Protein AF-A0A3T2GPI4-F1 (afdb_monomer_lite)

Organism: Listeria monocytogenes (NCBI:txid1639)

Secondary structure (DSSP, 8-state):
-HHHHHHHHHHHHHHHHHHHHHHHHHHT---SS-HHHHHHHHHHHHHHHHHHHHTT-HHHHHHHHHHHHHHHHHHHHHH-

Foldseek 3Di:
DVVVVLVVVLVVLLVVLVVLLVVCVVVLAAPPDDLVVLVVLLVVLVVVLVVCVVVVVNSSSVSSVSVNVSSVSSNVSVVD

pLDDT: mean 88.39, std 5.87, range [59.66, 94.31]

Structure (mmCIF, N/CA/C/O backbone):
data_AF-A0A3T2GPI4-F1
#
_entry.id   AF-A0A3T2GPI4-F1
#
loop_
_atom_site.group_PDB
_atom_site.id
_atom_site.type_symbol
_atom_site.label_atom_id
_atom_site.label_alt_id
_atom_site.label_comp_id
_atom_site.label_asym_id
_atom_site.label_entity_id
_atom_site.label_seq_id
_atom_site.pdbx_PDB_ins_code
_atom_site.Cartn_x
_atom_site.Cartn_y
_atom_site.Cartn_z
_atom_site.occupancy
_atom_site.B_iso_or_equiv
_atom_site.auth_seq_id
_atom_site.auth_comp_id
_atom_site.auth_asym_id
_atom_site.auth_atom_id
_atom_site.pdbx_PDB_model_num
ATOM 1 N N . MET A 1 1 ? -0.750 -0.034 26.901 1.00 59.66 1 MET A N 1
ATOM 2 C CA . MET A 1 1 ? -0.085 -1.126 26.150 1.00 59.66 1 MET A CA 1
ATOM 3 C C . MET A 1 1 ? -0.611 -1.282 24.722 1.00 59.66 1 MET A C 1
ATOM 5 O O . MET A 1 1 ? 0.172 -1.056 23.814 1.00 59.66 1 MET A O 1
ATOM 9 N N . LYS A 1 2 ? -1.910 -1.554 24.480 1.00 67.81 2 LYS A N 1
ATOM 10 C CA . LYS A 1 2 ? -2.457 -1.752 23.112 1.00 67.81 2 LYS A CA 1
ATOM 11 C C . LYS A 1 2 ? -2.148 -0.618 22.118 1.00 67.81 2 LYS A C 1
ATOM 13 O O . LYS A 1 2 ? -1.766 -0.897 20.991 1.00 67.81 2 LYS A O 1
ATOM 18 N N . ARG A 1 3 ? -2.259 0.651 22.542 1.00 70.81 3 ARG A N 1
ATOM 19 C CA . ARG A 1 3 ? -1.945 1.809 21.682 1.00 70.81 3 ARG A CA 1
ATOM 20 C C . ARG A 1 3 ? -0.473 1.865 21.269 1.00 70.81 3 ARG A C 1
ATOM 22 O O . ARG A 1 3 ? -0.225 2.081 20.100 1.00 70.81 3 ARG A O 1
ATOM 29 N N . ILE A 1 4 ? 0.455 1.611 22.195 1.00 77.56 4 ILE A N 1
ATOM 30 C CA . ILE A 1 4 ? 1.912 1.658 21.958 1.00 77.56 4 ILE A CA 1
ATOM 31 C C . ILE A 1 4 ? 2.336 0.589 20.943 1.00 77.56 4 ILE A C 1
ATOM 33 O O . ILE A 1 4 ? 3.130 0.863 20.051 1.00 77.56 4 ILE A O 1
ATOM 37 N N . ILE A 1 5 ? 1.760 -0.612 21.051 1.00 81.50 5 ILE A N 1
ATOM 38 C CA . ILE A 1 5 ? 1.997 -1.704 20.097 1.00 81.50 5 ILE A CA 1
ATOM 39 C C . ILE A 1 5 ? 1.500 -1.296 18.704 1.00 81.50 5 ILE A C 1
ATOM 41 O O . ILE A 1 5 ? 2.220 -1.442 17.726 1.00 81.50 5 ILE A O 1
ATOM 45 N N . LEU A 1 6 ? 0.301 -0.716 18.617 1.00 78.31 6 LEU A N 1
ATOM 46 C CA . LEU A 1 6 ? -0.278 -0.247 17.356 1.00 78.31 6 LEU A CA 1
ATOM 47 C C . LEU A 1 6 ? 0.540 0.872 16.697 1.00 78.31 6 LEU A C 1
ATOM 49 O O . LEU A 1 6 ? 0.767 0.816 15.492 1.00 78.31 6 LEU A O 1
ATOM 53 N N . THR A 1 7 ? 1.023 1.858 17.461 1.00 82.94 7 THR A N 1
ATOM 54 C CA . THR A 1 7 ? 1.913 2.893 16.912 1.00 82.94 7 THR A CA 1
ATOM 55 C C . THR A 1 7 ? 3.255 2.320 16.476 1.00 82.94 7 THR A C 1
ATOM 57 O O . THR A 1 7 ? 3.772 2.730 15.446 1.00 82.94 7 THR A O 1
ATOM 60 N N . SER A 1 8 ? 3.811 1.357 17.216 1.00 86.50 8 SER A N 1
ATOM 61 C CA . SER A 1 8 ? 5.052 0.687 16.820 1.00 86.50 8 SER A CA 1
ATOM 62 C C . SER A 1 8 ? 4.894 -0.075 15.502 1.00 86.50 8 SER A C 1
ATOM 64 O O . SER A 1 8 ? 5.755 0.048 14.636 1.00 86.50 8 SER A O 1
ATOM 66 N N . ILE A 1 9 ? 3.780 -0.792 15.316 1.00 87.44 9 ILE A N 1
ATOM 67 C CA . ILE A 1 9 ? 3.478 -1.483 14.053 1.00 87.44 9 ILE A CA 1
ATOM 68 C C . ILE A 1 9 ? 3.361 -0.473 12.908 1.00 87.44 9 ILE A C 1
ATOM 70 O O . ILE A 1 9 ? 3.902 -0.715 11.834 1.00 87.44 9 ILE A O 1
ATOM 74 N N . LEU A 1 10 ? 2.707 0.671 13.140 1.00 88.06 10 LEU A N 1
ATOM 75 C CA . LEU A 1 10 ? 2.581 1.726 12.133 1.00 88.06 10 LEU A CA 1
ATOM 76 C C . LEU A 1 10 ? 3.946 2.277 11.709 1.00 88.06 10 LEU A C 1
ATOM 78 O O . LEU A 1 10 ? 4.207 2.377 10.522 1.00 88.06 10 LEU A O 1
ATOM 82 N N . ILE A 1 11 ? 4.844 2.545 12.657 1.00 90.25 11 ILE A N 1
ATOM 83 C CA . ILE A 1 11 ? 6.195 3.035 12.348 1.00 90.25 11 ILE A CA 1
ATOM 84 C C . ILE A 1 11 ? 6.967 2.024 11.490 1.00 90.25 11 ILE A C 1
ATOM 86 O O . ILE A 1 11 ? 7.572 2.401 10.489 1.00 90.25 11 ILE A O 1
ATOM 90 N N . VAL A 1 12 ? 6.935 0.739 11.858 1.00 92.94 12 VAL A N 1
ATOM 91 C CA . VAL A 1 12 ? 7.608 -0.320 11.088 1.00 92.94 12 VAL A CA 1
ATOM 92 C C . VAL A 1 12 ? 7.015 -0.430 9.682 1.00 92.94 12 VAL A C 1
ATOM 94 O O . VAL A 1 12 ? 7.760 -0.555 8.711 1.00 92.94 12 VAL A O 1
ATOM 97 N N . TRP A 1 13 ? 5.689 -0.333 9.563 1.00 92.38 13 TRP A N 1
ATOM 98 C CA . TRP A 1 13 ? 4.987 -0.346 8.283 1.00 92.38 13 TRP A CA 1
ATOM 99 C C . TRP A 1 13 ? 5.391 0.829 7.383 1.00 92.38 13 TRP A C 1
ATOM 101 O O . TRP A 1 13 ? 5.757 0.611 6.227 1.00 92.38 13 TRP A O 1
ATOM 111 N N . THR A 1 14 ? 5.425 2.049 7.923 1.00 90.69 14 THR A N 1
ATOM 112 C CA . THR A 1 14 ? 5.839 3.250 7.188 1.00 90.69 14 THR A CA 1
ATOM 113 C C . THR A 1 14 ? 7.282 3.135 6.693 1.00 90.69 14 THR A C 1
ATOM 115 O O . THR A 1 14 ? 7.563 3.428 5.531 1.00 90.69 14 THR A O 1
ATOM 118 N N . ILE A 1 15 ? 8.206 2.651 7.534 1.00 94.31 15 ILE A N 1
ATOM 119 C CA . ILE A 1 15 ? 9.610 2.438 7.139 1.00 94.31 15 ILE A CA 1
ATOM 120 C C . ILE A 1 15 ? 9.700 1.446 5.974 1.00 94.31 15 ILE A C 1
ATOM 122 O O . ILE A 1 15 ? 10.451 1.672 5.025 1.00 94.31 15 ILE A O 1
ATOM 126 N N . LEU A 1 16 ? 8.912 0.370 6.015 1.00 92.38 16 LEU A N 1
ATOM 127 C CA . LEU A 1 16 ? 8.891 -0.647 4.968 1.00 92.38 16 LEU A CA 1
ATOM 128 C C . LEU A 1 16 ? 8.329 -0.092 3.648 1.00 92.38 16 LEU A C 1
ATOM 130 O O . LEU A 1 16 ? 8.899 -0.349 2.588 1.00 92.38 16 LEU A O 1
ATOM 134 N N . CYS A 1 17 ? 7.277 0.731 3.708 1.00 92.12 17 CYS A N 1
ATOM 135 C CA . CYS A 1 17 ? 6.722 1.423 2.540 1.00 92.12 17 CYS A CA 1
ATOM 136 C C . CYS A 1 17 ? 7.730 2.393 1.908 1.00 92.12 17 CYS A C 1
ATOM 138 O O . CYS A 1 17 ? 7.871 2.426 0.683 1.00 92.12 17 CYS A O 1
ATOM 140 N N . ILE A 1 18 ? 8.467 3.147 2.730 1.00 93.88 18 ILE A N 1
ATOM 141 C CA . ILE A 1 18 ? 9.525 4.056 2.268 1.00 93.88 18 ILE A CA 1
ATOM 142 C C . ILE A 1 18 ? 10.652 3.265 1.600 1.00 93.88 18 ILE A C 1
ATOM 144 O O . ILE A 1 18 ? 11.063 3.604 0.492 1.00 93.88 18 ILE A O 1
ATOM 148 N N . TYR A 1 19 ? 11.121 2.191 2.240 1.00 93.88 19 TYR A N 1
ATOM 149 C CA . TYR A 1 19 ? 12.181 1.345 1.695 1.00 93.88 19 TYR A CA 1
ATOM 150 C C . TYR A 1 19 ? 11.783 0.731 0.347 1.00 93.88 19 TYR A C 1
ATOM 152 O O . TYR A 1 19 ? 12.544 0.820 -0.616 1.00 93.88 19 TYR A O 1
ATOM 160 N N . MET A 1 20 ? 10.569 0.175 0.250 1.00 90.62 20 MET A N 1
ATOM 161 C CA . MET A 1 20 ? 10.043 -0.349 -1.012 1.00 90.62 20 MET A CA 1
ATOM 162 C C . MET A 1 20 ? 9.957 0.734 -2.088 1.00 90.62 20 MET A C 1
ATOM 164 O O . MET A 1 20 ? 10.385 0.498 -3.214 1.00 90.62 20 MET A O 1
ATOM 168 N N . SER A 1 21 ? 9.475 1.929 -1.742 1.00 91.56 21 SER A N 1
ATOM 169 C CA . SER A 1 21 ? 9.374 3.046 -2.688 1.00 91.56 21 SER A CA 1
ATOM 170 C C . SER A 1 21 ? 10.743 3.463 -3.234 1.00 91.56 21 SER A C 1
ATOM 172 O O . SER A 1 21 ? 10.910 3.590 -4.444 1.00 91.56 21 SER A O 1
ATOM 174 N N . ILE A 1 22 ? 11.745 3.617 -2.359 1.00 92.62 22 ILE A N 1
ATOM 175 C CA . ILE A 1 22 ? 13.122 3.945 -2.762 1.00 92.62 22 ILE A CA 1
ATOM 176 C C . ILE A 1 22 ? 13.702 2.840 -3.645 1.00 92.62 22 ILE A C 1
ATOM 178 O O . ILE A 1 22 ? 14.314 3.137 -4.670 1.00 92.62 22 ILE A O 1
ATOM 182 N N . SER A 1 23 ? 13.500 1.572 -3.273 1.00 92.31 23 SER A N 1
ATOM 183 C CA . SER A 1 23 ? 13.986 0.442 -4.064 1.00 92.31 23 SER A CA 1
ATOM 184 C C . SER A 1 23 ? 13.386 0.453 -5.466 1.00 92.31 23 SER A C 1
ATOM 186 O O . SER A 1 23 ? 14.146 0.334 -6.417 1.00 92.31 23 SER A O 1
ATOM 188 N N . MET A 1 24 ? 12.068 0.644 -5.601 1.00 91.12 24 MET A N 1
ATOM 189 C CA . MET A 1 24 ? 11.387 0.653 -6.904 1.00 91.12 24 MET A CA 1
ATOM 190 C C . MET A 1 24 ? 11.895 1.769 -7.816 1.00 91.12 24 MET A C 1
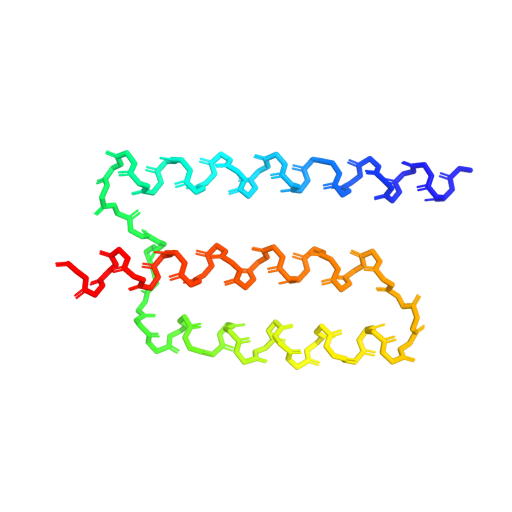ATOM 192 O O . MET A 1 24 ? 12.118 1.540 -9.002 1.00 91.12 24 MET A O 1
ATOM 196 N N . VAL A 1 25 ? 12.102 2.966 -7.257 1.00 89.94 25 VAL A N 1
ATOM 197 C CA . VAL A 1 25 ? 12.637 4.116 -8.001 1.00 89.94 25 VAL A CA 1
ATOM 198 C C . VAL A 1 25 ? 14.089 3.877 -8.417 1.00 89.94 25 VAL A C 1
ATOM 200 O O . VAL A 1 25 ? 14.467 4.202 -9.534 1.00 89.94 25 VAL A O 1
ATOM 203 N N . SER A 1 26 ? 14.908 3.295 -7.539 1.00 91.00 26 SER A N 1
ATOM 204 C CA . SER A 1 26 ? 16.320 3.016 -7.824 1.00 91.00 26 SER A CA 1
ATOM 205 C C . SER A 1 26 ? 16.498 1.928 -8.888 1.00 91.00 26 SER A C 1
ATOM 207 O O . SER A 1 26 ? 17.364 2.035 -9.754 1.00 91.00 26 SER A O 1
ATOM 209 N N . SER A 1 27 ? 15.672 0.880 -8.844 1.00 89.56 27 SER A N 1
ATOM 210 C CA . SER A 1 27 ? 15.768 -0.241 -9.780 1.00 89.56 27 SER A CA 1
ATOM 211 C C . SER A 1 27 ? 14.964 -0.050 -11.065 1.00 89.56 27 SER A C 1
ATOM 213 O O . SER A 1 27 ? 15.089 -0.884 -11.957 1.00 89.56 27 SER A O 1
ATOM 215 N N . ASN A 1 28 ? 14.146 1.007 -11.181 1.00 84.88 28 ASN A N 1
ATOM 216 C CA . ASN A 1 28 ? 13.148 1.166 -12.250 1.00 84.88 28 ASN A CA 1
ATOM 217 C C . ASN A 1 28 ? 12.270 -0.082 -12.438 1.00 84.88 28 ASN A C 1
ATOM 219 O O . ASN A 1 28 ? 11.856 -0.430 -13.542 1.00 84.88 28 ASN A O 1
ATOM 223 N N . THR A 1 29 ? 11.980 -0.780 -11.342 1.00 86.06 29 THR A N 1
ATOM 224 C CA . THR A 1 29 ? 11.080 -1.932 -11.349 1.00 86.06 29 THR A CA 1
ATOM 225 C C . THR A 1 29 ? 9.983 -1.704 -10.330 1.00 86.06 29 THR A C 1
ATOM 227 O O . THR A 1 29 ? 10.263 -1.591 -9.136 1.00 86.06 29 THR A O 1
ATOM 230 N N . GLY A 1 30 ? 8.732 -1.679 -10.785 1.00 84.56 30 GLY A N 1
ATOM 231 C CA . GLY A 1 30 ? 7.581 -1.729 -9.889 1.00 84.56 30 GLY A CA 1
ATOM 232 C C . GLY A 1 30 ? 7.433 -3.092 -9.207 1.00 84.56 30 GLY A C 1
ATOM 233 O O . GLY A 1 30 ? 8.235 -4.013 -9.376 1.00 84.56 30 GLY A O 1
ATOM 234 N N . ILE A 1 31 ? 6.358 -3.237 -8.441 1.00 85.25 31 ILE A N 1
ATOM 235 C CA . ILE A 1 31 ? 5.925 -4.519 -7.896 1.00 85.25 31 ILE A CA 1
ATOM 236 C C . ILE A 1 31 ? 5.656 -5.474 -9.065 1.00 85.25 31 ILE A C 1
ATOM 238 O O . ILE A 1 31 ? 4.936 -5.130 -10.002 1.00 85.25 31 ILE A O 1
ATOM 242 N N . ALA A 1 32 ? 6.196 -6.691 -8.985 1.00 82.44 32 ALA A N 1
ATOM 243 C CA . ALA A 1 32 ? 6.076 -7.733 -10.005 1.00 82.44 32 ALA A CA 1
ATOM 244 C C . ALA A 1 32 ? 4.668 -8.368 -10.069 1.00 82.44 32 ALA A C 1
ATOM 246 O O . ALA A 1 32 ? 4.508 -9.587 -10.029 1.00 82.44 32 ALA A O 1
ATOM 247 N N . PHE A 1 33 ? 3.631 -7.538 -10.156 1.00 83.88 33 PHE A N 1
ATOM 248 C CA . PHE A 1 33 ? 2.255 -7.941 -10.410 1.00 83.88 33 PHE A CA 1
ATOM 249 C C . PHE A 1 33 ? 1.785 -7.407 -11.768 1.00 83.88 33 PHE A C 1
ATOM 251 O O . PHE A 1 33 ? 2.203 -6.333 -12.197 1.00 83.88 33 PHE A O 1
ATOM 258 N N . PRO A 1 34 ? 0.867 -8.104 -12.456 1.00 87.50 34 PRO A N 1
ATOM 259 C CA . PRO A 1 34 ? 0.229 -7.559 -13.646 1.00 87.50 34 PRO A CA 1
ATOM 260 C C . PRO A 1 34 ? -0.557 -6.278 -13.317 1.00 87.50 34 PRO A C 1
ATOM 262 O O . PRO A 1 34 ? -1.064 -6.099 -12.206 1.00 87.50 34 PRO A O 1
ATOM 265 N N . ILE A 1 35 ? -0.700 -5.393 -14.308 1.00 87.44 35 ILE A N 1
ATOM 266 C CA . ILE A 1 35 ? -1.368 -4.083 -14.167 1.00 87.44 35 ILE A CA 1
ATOM 267 C C . ILE A 1 35 ? -2.805 -4.237 -13.636 1.00 87.44 35 ILE A C 1
ATOM 269 O O . ILE A 1 35 ? -3.235 -3.498 -12.754 1.00 87.44 35 ILE A O 1
ATOM 273 N N . TRP A 1 36 ? -3.530 -5.257 -14.099 1.00 87.75 36 TRP A N 1
ATOM 274 C CA . TRP A 1 36 ? -4.888 -5.566 -13.644 1.00 87.75 36 TRP A CA 1
ATOM 275 C C . TRP A 1 36 ? -4.961 -5.820 -12.130 1.00 87.75 36 TRP A C 1
ATOM 277 O O . TRP A 1 36 ? -5.893 -5.359 -11.474 1.00 87.75 36 TRP A O 1
ATOM 287 N N . LEU A 1 37 ? -3.957 -6.496 -11.554 1.00 88.81 37 LEU A N 1
ATOM 288 C CA . LEU A 1 37 ? -3.900 -6.748 -10.111 1.00 88.81 37 LEU A CA 1
ATOM 289 C C . LEU A 1 37 ? -3.629 -5.465 -9.322 1.00 88.81 37 LEU A C 1
ATOM 291 O O . LEU A 1 37 ? -4.232 -5.280 -8.269 1.00 88.81 37 LEU A O 1
ATOM 295 N N . HIS A 1 38 ? -2.807 -4.552 -9.843 1.00 88.44 38 HIS A N 1
ATOM 296 C CA . HIS A 1 38 ? -2.586 -3.253 -9.207 1.00 88.44 38 HIS A CA 1
ATOM 297 C C . HIS A 1 38 ? -3.882 -2.437 -9.097 1.00 88.44 38 HIS A C 1
ATOM 299 O O . HIS A 1 38 ? -4.157 -1.855 -8.050 1.00 88.44 38 HIS A O 1
ATOM 305 N N . ILE A 1 39 ? -4.712 -2.436 -10.146 1.00 89.94 39 ILE A N 1
ATOM 306 C CA . ILE A 1 39 ? -6.007 -1.738 -10.146 1.00 89.94 39 ILE A CA 1
ATOM 307 C C . ILE A 1 39 ? -6.951 -2.345 -9.099 1.00 89.94 39 ILE A C 1
ATOM 309 O O . ILE A 1 39 ? -7.580 -1.613 -8.336 1.00 89.94 39 ILE A O 1
ATOM 313 N N . ILE A 1 40 ? -7.017 -3.679 -9.014 1.00 92.50 40 ILE A N 1
ATOM 314 C CA . ILE A 1 40 ? -7.828 -4.372 -8.001 1.00 92.50 40 ILE A CA 1
ATOM 315 C C . ILE A 1 40 ? -7.342 -4.017 -6.589 1.00 92.50 40 ILE A C 1
ATOM 317 O O . ILE A 1 40 ? -8.152 -3.681 -5.727 1.00 92.50 40 ILE A O 1
ATOM 321 N N . LEU A 1 41 ? -6.026 -4.038 -6.358 1.00 90.88 41 LEU A N 1
ATOM 322 C CA . LEU A 1 41 ? -5.413 -3.657 -5.083 1.00 90.88 41 LEU A CA 1
ATOM 323 C C . LEU A 1 41 ? -5.745 -2.215 -4.692 1.00 90.88 41 LEU A C 1
ATOM 325 O O . LEU A 1 41 ? -6.125 -1.976 -3.546 1.00 90.88 41 LEU A O 1
ATOM 329 N N . LEU A 1 42 ? -5.679 -1.275 -5.640 1.00 92.56 42 LEU A N 1
ATOM 330 C CA . LEU A 1 42 ? -6.062 0.118 -5.409 1.00 92.56 42 LEU A CA 1
ATOM 331 C C . LEU A 1 42 ? -7.510 0.221 -4.940 1.00 92.56 42 LEU A C 1
ATOM 333 O O . LEU A 1 42 ? -7.772 0.814 -3.895 1.00 92.56 42 LEU A O 1
ATOM 337 N N . ILE A 1 43 ? -8.441 -0.401 -5.665 1.00 93.62 43 ILE A N 1
ATOM 338 C CA . ILE A 1 43 ? -9.866 -0.379 -5.318 1.00 93.62 43 ILE A CA 1
ATOM 339 C C . ILE A 1 43 ? -10.090 -0.999 -3.933 1.00 93.62 43 ILE A C 1
ATOM 341 O O . ILE A 1 43 ? -10.803 -0.421 -3.113 1.00 93.62 43 ILE A O 1
ATOM 345 N N . CYS A 1 44 ? -9.450 -2.132 -3.637 1.00 93.50 44 CYS A N 1
ATOM 346 C CA . CYS A 1 44 ? -9.557 -2.807 -2.345 1.00 93.50 44 CYS A CA 1
ATOM 347 C C . CYS A 1 44 ? -9.028 -1.952 -1.188 1.00 93.50 44 CYS A C 1
ATOM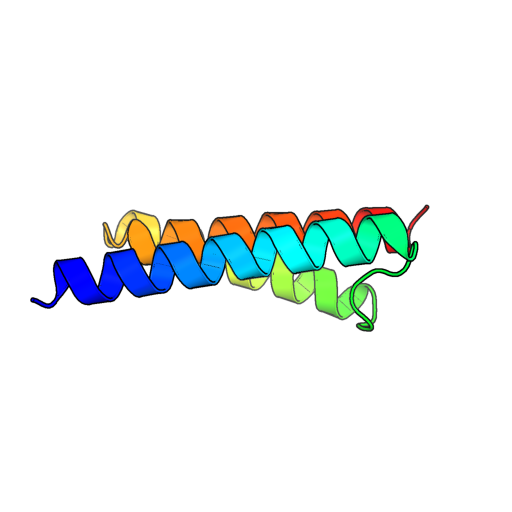 349 O O . CYS A 1 44 ? -9.700 -1.833 -0.159 1.00 93.50 44 CYS A O 1
ATOM 351 N N . PHE A 1 45 ? -7.855 -1.334 -1.336 1.00 92.88 45 PHE A N 1
ATOM 352 C CA . PHE A 1 45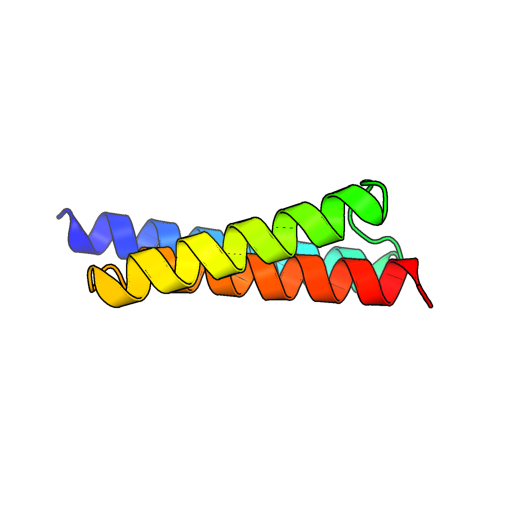 ? -7.278 -0.473 -0.304 1.00 92.88 45 PHE A CA 1
ATOM 353 C C . PHE A 1 45 ? -8.090 0.804 -0.098 1.00 92.88 45 PHE A C 1
ATOM 355 O O . PHE A 1 45 ? -8.334 1.180 1.047 1.00 92.88 45 PHE A O 1
ATOM 362 N N . LEU A 1 46 ? -8.585 1.423 -1.173 1.00 92.88 46 LEU A N 1
ATOM 363 C CA . LEU A 1 46 ? -9.470 2.587 -1.095 1.00 92.88 46 LEU A CA 1
ATOM 364 C C . LEU A 1 46 ? -10.798 2.242 -0.414 1.00 92.88 46 LEU A C 1
ATOM 366 O O . LEU A 1 46 ? -11.192 2.917 0.537 1.00 92.88 46 LEU A O 1
ATOM 370 N N . ALA A 1 47 ? -11.473 1.174 -0.843 1.00 92.38 47 ALA A N 1
ATOM 371 C CA . ALA A 1 47 ? -12.752 0.759 -0.271 1.00 92.38 47 ALA A CA 1
ATOM 372 C C . ALA A 1 47 ? -12.616 0.410 1.219 1.00 92.38 47 ALA A C 1
ATOM 374 O O . ALA A 1 47 ? -13.377 0.909 2.052 1.00 92.38 47 ALA A O 1
ATOM 375 N N . THR A 1 48 ? -11.605 -0.388 1.570 1.00 92.00 48 THR A N 1
ATOM 376 C CA . THR A 1 48 ? -11.340 -0.784 2.962 1.00 92.00 48 THR A CA 1
ATOM 377 C C . THR A 1 48 ? -10.896 0.412 3.805 1.00 92.00 48 THR A C 1
ATOM 379 O O . THR A 1 48 ? -11.348 0.569 4.938 1.00 92.00 48 THR A O 1
ATOM 382 N N . GLY A 1 49 ? -10.083 1.310 3.240 1.00 90.25 49 GLY A N 1
A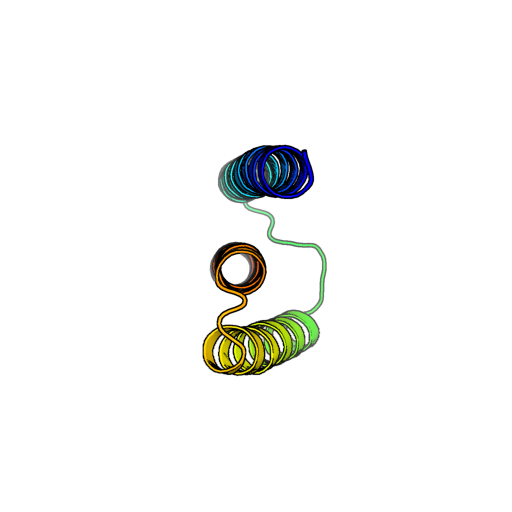TOM 383 C CA . GLY A 1 49 ? -9.672 2.558 3.879 1.00 90.25 49 GLY A CA 1
ATOM 384 C C . GLY A 1 49 ? -10.876 3.422 4.246 1.00 90.25 49 GLY A C 1
ATOM 385 O O . GLY A 1 49 ? -11.035 3.788 5.407 1.00 90.25 49 GLY A O 1
ATOM 386 N N . ILE A 1 50 ? -11.792 3.660 3.301 1.00 91.12 50 ILE A N 1
ATOM 387 C CA . ILE A 1 50 ? -13.021 4.439 3.532 1.00 91.12 50 ILE A CA 1
ATOM 388 C C . ILE A 1 50 ? -13.890 3.801 4.625 1.00 91.12 50 ILE A C 1
ATOM 390 O O . ILE A 1 50 ? -14.412 4.505 5.494 1.00 91.12 50 ILE A O 1
ATOM 394 N N . VAL A 1 51 ? -14.048 2.473 4.611 1.00 93.19 51 VAL A N 1
ATOM 395 C CA . VAL A 1 51 ? -14.793 1.750 5.655 1.00 93.19 51 VAL A CA 1
ATOM 396 C C . VAL A 1 51 ? -14.145 1.950 7.029 1.00 93.19 51 VAL A C 1
ATOM 398 O O . VAL A 1 51 ? -14.852 2.225 8.001 1.00 93.19 51 VAL A O 1
ATOM 401 N N . ASN A 1 52 ? -12.816 1.890 7.114 1.00 90.56 52 ASN A N 1
ATOM 402 C CA . ASN A 1 52 ? -12.084 2.064 8.369 1.00 90.56 52 ASN A CA 1
ATOM 403 C C . ASN A 1 52 ? -12.127 3.514 8.876 1.00 90.56 52 ASN A C 1
ATOM 405 O O . ASN A 1 52 ? -12.278 3.733 10.079 1.00 90.56 52 ASN A O 1
ATOM 409 N N . VAL A 1 53 ? -12.114 4.514 7.983 1.00 89.25 53 VAL A N 1
ATOM 410 C CA . VAL A 1 53 ? -12.360 5.921 8.356 1.00 89.25 53 VAL A CA 1
ATOM 411 C C . VAL A 1 53 ? -13.740 6.076 8.993 1.00 89.25 53 VAL A C 1
ATOM 413 O O . VAL A 1 53 ? -13.861 6.685 10.057 1.00 89.25 53 VAL A O 1
ATOM 416 N N . LYS A 1 54 ? -14.783 5.481 8.395 1.00 89.38 54 LYS A N 1
ATOM 417 C CA . LYS A 1 54 ? -16.152 5.530 8.942 1.00 89.38 54 LYS A CA 1
ATOM 418 C C . LYS A 1 54 ? -16.255 4.873 10.320 1.00 89.38 54 LYS A C 1
ATOM 420 O O . LYS A 1 54 ? -17.001 5.354 11.169 1.00 89.38 54 LYS A O 1
ATOM 425 N N . LYS A 1 55 ? -15.474 3.818 10.568 1.00 90.38 55 LYS A N 1
ATOM 426 C CA . LYS A 1 55 ? -15.371 3.144 11.873 1.00 90.38 55 LYS A CA 1
ATOM 427 C C . LYS A 1 55 ? -14.481 3.878 12.889 1.00 90.38 55 LYS A C 1
ATOM 429 O O . LYS A 1 55 ? -14.344 3.403 14.012 1.00 90.38 55 LYS A O 1
ATOM 434 N N . LYS A 1 56 ? -13.906 5.039 12.536 1.00 87.88 56 LYS A N 1
ATOM 435 C CA . LYS A 1 56 ? -12.921 5.794 13.341 1.00 87.88 56 LYS A CA 1
ATOM 436 C C . LYS A 1 56 ? -11.637 5.001 13.634 1.00 87.88 56 LYS A C 1
ATOM 438 O O . LYS A 1 56 ? -10.912 5.291 14.585 1.00 87.88 56 LYS A O 1
ATOM 443 N N . GLU A 1 57 ? -11.320 4.020 12.792 1.00 87.00 57 GLU A N 1
ATOM 444 C CA . GLU A 1 57 ? -10.109 3.199 12.856 1.00 87.00 57 GLU A CA 1
ATOM 445 C C . GLU A 1 57 ? -8.977 3.856 12.049 1.00 87.00 57 GLU A C 1
ATOM 447 O O .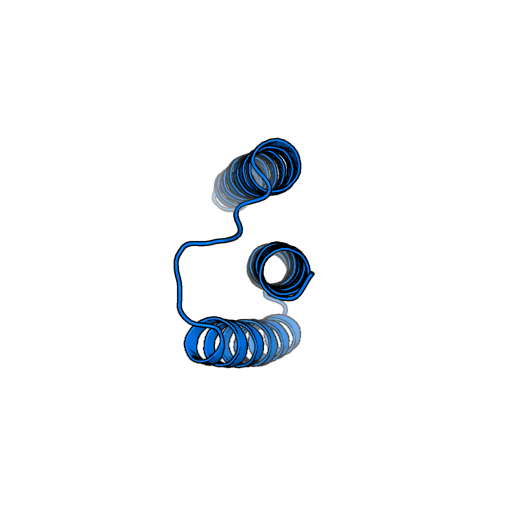 GLU A 1 57 ? -8.4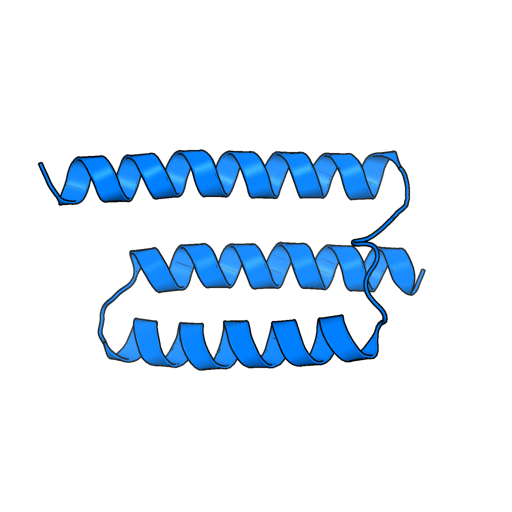60 3.314 11.071 1.00 87.00 57 GLU A O 1
ATOM 452 N N . TYR A 1 58 ? -8.594 5.068 12.459 1.00 83.12 58 TYR A N 1
ATOM 453 C CA . TYR A 1 58 ? -7.684 5.931 11.696 1.00 83.12 58 TYR A CA 1
ATOM 454 C C . TYR A 1 58 ? -6.300 5.317 11.441 1.00 83.12 58 TYR A C 1
ATOM 456 O O . TYR A 1 58 ? -5.729 5.539 10.380 1.00 83.12 58 TYR A O 1
ATOM 464 N N . LEU A 1 59 ? -5.775 4.516 12.375 1.00 84.44 59 LEU A N 1
ATOM 465 C CA . LEU A 1 59 ? -4.463 3.871 12.220 1.00 84.44 59 LEU A CA 1
ATOM 466 C C . LEU A 1 59 ? -4.461 2.843 11.082 1.00 84.44 59 LEU A C 1
ATOM 468 O O . LEU A 1 59 ? -3.557 2.841 10.253 1.00 84.44 59 LEU A O 1
ATOM 472 N N . TRP A 1 60 ? -5.506 2.019 10.999 1.00 84.00 60 TRP A N 1
ATOM 473 C CA . TRP A 1 60 ? -5.663 1.055 9.910 1.00 84.00 60 TRP A CA 1
ATOM 474 C C . TRP A 1 60 ? -5.900 1.749 8.574 1.00 84.00 60 TRP A C 1
ATOM 476 O O . TRP A 1 60 ? -5.370 1.326 7.551 1.00 84.00 60 TRP A O 1
ATOM 486 N N . SER A 1 61 ? -6.662 2.845 8.578 1.00 87.62 61 SER A N 1
ATOM 487 C CA . SER A 1 61 ? -6.834 3.655 7.374 1.00 87.62 61 SER A CA 1
ATOM 488 C C . SER A 1 61 ? -5.520 4.280 6.900 1.00 87.62 61 SER A C 1
ATOM 490 O O . SER A 1 61 ? -5.309 4.354 5.694 1.00 87.62 61 SER A O 1
ATOM 492 N N . ALA A 1 62 ? -4.652 4.728 7.811 1.00 86.88 62 ALA A N 1
ATOM 493 C CA . ALA A 1 62 ? -3.357 5.304 7.456 1.00 86.88 62 ALA A CA 1
ATOM 494 C C . ALA A 1 62 ? -2.440 4.261 6.796 1.00 86.88 62 ALA A C 1
ATOM 496 O O . ALA A 1 62 ? -1.878 4.533 5.740 1.00 86.88 62 ALA A O 1
ATOM 497 N N . MET A 1 63 ? -2.376 3.041 7.343 1.00 89.44 63 MET A N 1
ATOM 498 C CA . MET A 1 63 ? -1.611 1.938 6.739 1.00 89.44 63 MET A CA 1
ATOM 499 C C . MET A 1 63 ? -2.094 1.598 5.324 1.00 89.44 63 MET A C 1
ATOM 501 O O . MET A 1 63 ? -1.286 1.416 4.415 1.00 89.44 63 MET A O 1
ATOM 505 N N . LEU A 1 64 ? -3.415 1.537 5.122 1.00 91.00 64 LEU A N 1
ATOM 506 C CA . LEU A 1 64 ? -4.000 1.275 3.805 1.00 91.00 64 LEU A CA 1
ATOM 507 C C . LEU A 1 64 ? -3.724 2.413 2.820 1.00 91.00 64 LEU A C 1
ATOM 509 O O . LEU A 1 64 ? -3.480 2.152 1.646 1.00 91.00 64 LEU A O 1
ATOM 513 N N . PHE A 1 65 ? -3.726 3.661 3.292 1.00 91.44 65 PHE A N 1
ATOM 514 C CA . PHE A 1 65 ? -3.394 4.816 2.466 1.00 91.44 65 PHE A CA 1
ATOM 515 C C . PHE A 1 65 ? -1.930 4.793 2.004 1.00 91.44 65 PHE A C 1
ATOM 517 O O . PHE A 1 65 ? -1.661 5.029 0.830 1.00 91.44 65 PHE A O 1
ATOM 524 N N . GLU A 1 66 ? -0.987 4.425 2.875 1.00 92.00 66 GLU A N 1
ATOM 525 C CA . GLU A 1 66 ? 0.405 4.187 2.463 1.00 92.00 66 GLU A CA 1
ATOM 526 C C . GLU A 1 66 ? 0.501 3.065 1.418 1.00 92.00 66 GLU A C 1
ATOM 528 O O . GLU A 1 66 ? 1.205 3.208 0.419 1.00 92.00 66 GLU A O 1
ATOM 533 N N . GLY A 1 67 ? -0.280 1.991 1.579 1.00 90.19 67 GLY A N 1
ATOM 534 C CA . GLY A 1 67 ? -0.397 0.931 0.574 1.00 90.19 67 GLY A CA 1
ATOM 535 C C . GLY A 1 67 ? -0.879 1.444 -0.789 1.00 90.19 67 GLY A C 1
ATOM 536 O O . GLY A 1 67 ? -0.321 1.065 -1.817 1.00 90.19 67 GLY A O 1
ATOM 537 N N . VAL A 1 68 ? -1.865 2.349 -0.816 1.00 93.62 68 VAL A N 1
ATOM 538 C CA . VAL A 1 68 ? -2.329 3.010 -2.052 1.00 93.62 68 VAL A CA 1
ATOM 539 C C . VAL A 1 68 ? -1.194 3.784 -2.721 1.00 93.62 68 VAL A C 1
ATOM 541 O O . VAL A 1 68 ? -1.016 3.661 -3.931 1.00 93.62 68 VAL A O 1
ATOM 544 N N . LEU A 1 69 ? -0.408 4.544 -1.952 1.00 93.00 69 LEU A N 1
ATOM 545 C CA . LEU A 1 69 ? 0.716 5.320 -2.486 1.00 93.00 69 LEU A CA 1
ATOM 546 C C . LEU A 1 69 ? 1.786 4.423 -3.117 1.00 93.00 69 LEU A C 1
ATOM 548 O O . LEU A 1 69 ? 2.243 4.708 -4.221 1.00 93.00 69 LEU A O 1
ATOM 552 N N . VAL A 1 70 ? 2.144 3.317 -2.459 1.00 93.31 70 VAL A N 1
ATOM 553 C CA . VAL A 1 70 ? 3.132 2.360 -2.984 1.00 93.31 70 VAL A CA 1
ATOM 554 C C . VAL A 1 70 ? 2.631 1.699 -4.272 1.00 93.31 70 VAL A C 1
ATOM 556 O O . VAL A 1 70 ? 3.381 1.585 -5.241 1.00 93.31 70 VAL A O 1
ATOM 559 N N . VAL A 1 71 ? 1.356 1.297 -4.324 1.00 93.38 71 VAL A N 1
ATOM 560 C CA . VAL A 1 71 ? 0.773 0.688 -5.532 1.00 93.38 71 VAL A CA 1
ATOM 561 C C . VAL A 1 71 ? 0.678 1.704 -6.675 1.00 93.38 71 VAL A C 1
ATOM 563 O O . VAL A 1 71 ? 0.956 1.341 -7.815 1.00 93.38 71 VAL A O 1
ATOM 566 N N . LEU A 1 72 ? 0.348 2.969 -6.392 1.00 92.25 72 LEU A N 1
ATOM 567 C CA . LEU A 1 72 ? 0.362 4.048 -7.389 1.00 92.25 72 LEU A CA 1
ATOM 568 C C . LEU A 1 72 ? 1.765 4.298 -7.942 1.00 92.25 72 LEU A C 1
ATOM 570 O O . LEU A 1 72 ? 1.925 4.377 -9.157 1.00 92.25 72 LEU A O 1
ATOM 574 N N . LEU A 1 73 ? 2.774 4.388 -7.071 1.00 92.00 73 LEU A N 1
ATOM 575 C CA . LEU A 1 73 ? 4.167 4.561 -7.481 1.00 92.00 73 LEU A CA 1
ATOM 576 C C . LEU A 1 73 ? 4.619 3.407 -8.384 1.00 92.00 73 LEU A C 1
ATOM 578 O O . LEU A 1 73 ? 5.181 3.642 -9.450 1.00 92.00 73 LEU A O 1
ATOM 582 N N . SER A 1 74 ? 4.305 2.172 -7.990 1.00 91.25 74 SER A N 1
ATOM 583 C CA . SER A 1 74 ? 4.556 0.980 -8.800 1.00 91.25 74 SER A CA 1
ATOM 584 C C . SER A 1 74 ? 3.889 1.069 -10.174 1.00 91.25 74 SER A C 1
ATOM 586 O O . SER A 1 74 ? 4.523 0.791 -11.187 1.00 91.25 74 SER A O 1
ATOM 588 N N . LEU A 1 75 ? 2.625 1.500 -10.221 1.00 90.19 75 LEU A N 1
ATOM 589 C CA . LEU A 1 75 ? 1.877 1.636 -11.469 1.00 90.19 75 LEU A CA 1
ATOM 590 C C . LEU A 1 75 ? 2.534 2.649 -12.412 1.00 90.19 75 LEU A C 1
ATOM 592 O O . LEU A 1 75 ? 2.655 2.375 -13.600 1.00 90.19 75 LEU A O 1
ATOM 596 N N . ILE A 1 76 ? 2.975 3.793 -11.876 1.00 89.94 76 ILE A N 1
ATOM 597 C CA . ILE A 1 76 ? 3.672 4.834 -12.639 1.00 89.94 76 ILE A CA 1
ATOM 598 C C . ILE A 1 76 ? 4.967 4.273 -13.230 1.00 89.94 76 ILE A C 1
ATOM 600 O O . ILE A 1 76 ? 5.194 4.435 -14.420 1.00 89.94 76 ILE A O 1
ATOM 604 N N . ILE A 1 77 ? 5.778 3.572 -12.434 1.00 89.44 77 ILE A N 1
ATOM 605 C CA . ILE A 1 77 ? 7.056 3.002 -12.893 1.00 89.44 77 ILE A CA 1
ATOM 606 C C . ILE A 1 77 ? 6.848 1.904 -13.945 1.00 89.44 77 ILE A C 1
ATOM 608 O O . ILE A 1 77 ? 7.657 1.770 -14.847 1.00 89.44 77 ILE A O 1
ATOM 612 N N . VAL A 1 78 ? 5.780 1.106 -13.848 1.00 88.56 78 VAL A N 1
ATOM 613 C CA . VAL A 1 78 ? 5.487 0.041 -14.829 1.00 88.56 78 VAL A CA 1
ATOM 614 C C . VAL A 1 78 ? 4.932 0.597 -16.147 1.00 88.56 78 VAL A C 1
ATOM 616 O O . VAL A 1 78 ? 5.049 -0.056 -17.183 1.00 88.56 78 VAL A O 1
ATOM 619 N N . LEU A 1 79 ? 4.282 1.762 -16.112 1.00 83.62 79 LEU A N 1
ATOM 620 C CA . LEU A 1 79 ? 3.662 2.393 -17.283 1.00 83.62 79 LEU A CA 1
ATOM 621 C C . LEU A 1 79 ? 4.592 3.349 -18.043 1.00 83.62 79 LEU A C 1
ATOM 623 O O . LEU A 1 79 ? 4.290 3.654 -19.197 1.00 83.62 79 LEU A O 1
ATOM 627 N N . VAL A 1 80 ? 5.650 3.847 -17.397 1.00 78.94 80 VAL A N 1
ATOM 628 C CA . VAL A 1 80 ? 6.661 4.760 -17.964 1.00 78.94 80 VAL A CA 1
ATOM 629 C C . VAL A 1 80 ? 7.843 3.962 -18.496 1.00 78.94 80 VAL A C 1
ATOM 631 O O . VAL A 1 80 ? 8.244 4.240 -19.647 1.00 78.94 80 VAL A O 1
#

Radius of gyration: 13.77 Å; chains: 1; bounding box: 32×14×44 Å

Sequence (80 aa):
MKRIILTSILIVWTILCIYMSISMVSSNTGIAFPIWLHIILLICFLATGIVNVKKKEYLWSAMLFEGVLVVLLSLIIVLV